Protein AF-X1U422-F1 (afdb_monomer_lite)

Structure (mmCIF, N/CA/C/O backbone):
data_AF-X1U422-F1
#
_entry.id   AF-X1U422-F1
#
loop_
_atom_site.group_PDB
_atom_site.id
_atom_site.type_symbol
_atom_site.label_atom_id
_atom_site.label_alt_id
_atom_site.label_comp_id
_atom_site.label_asym_id
_atom_site.label_entity_id
_atom_site.label_seq_id
_atom_site.pdbx_PDB_ins_code
_atom_site.Cartn_x
_atom_site.Cartn_y
_atom_site.Cartn_z
_atom_site.occupancy
_atom_site.B_iso_or_equiv
_atom_site.auth_seq_id
_atom_site.auth_comp_id
_atom_site.auth_asym_id
_atom_site.auth_atom_id
_atom_site.pdbx_PDB_model_num
ATOM 1 N N . THR A 1 1 ? 24.370 -4.382 -36.899 1.00 49.16 1 THR A N 1
ATOM 2 C CA . THR A 1 1 ? 24.933 -3.314 -36.045 1.00 49.16 1 THR A CA 1
ATOM 3 C C . THR A 1 1 ? 23.905 -3.004 -34.984 1.00 49.16 1 THR A C 1
ATOM 5 O O . THR A 1 1 ? 22.797 -2.620 -35.328 1.00 49.16 1 THR A O 1
ATOM 8 N N . GLY A 1 2 ? 24.215 -3.355 -33.734 1.00 53.22 2 GLY A N 1
ATOM 9 C CA . GLY A 1 2 ? 23.263 -3.376 -32.624 1.00 53.22 2 GLY A CA 1
ATOM 10 C C . GLY A 1 2 ? 22.733 -1.988 -32.290 1.00 53.22 2 GLY A C 1
ATOM 11 O O . GLY A 1 2 ? 23.486 -1.017 -32.261 1.00 53.22 2 GLY A O 1
ATOM 12 N N . CYS A 1 3 ? 21.428 -1.903 -32.058 1.00 55.88 3 CYS A N 1
ATOM 13 C CA . CYS A 1 3 ? 20.790 -0.700 -31.555 1.00 55.88 3 CYS A CA 1
ATOM 14 C C . CYS A 1 3 ? 21.396 -0.353 -30.188 1.00 55.88 3 CYS A C 1
ATOM 16 O O . CYS A 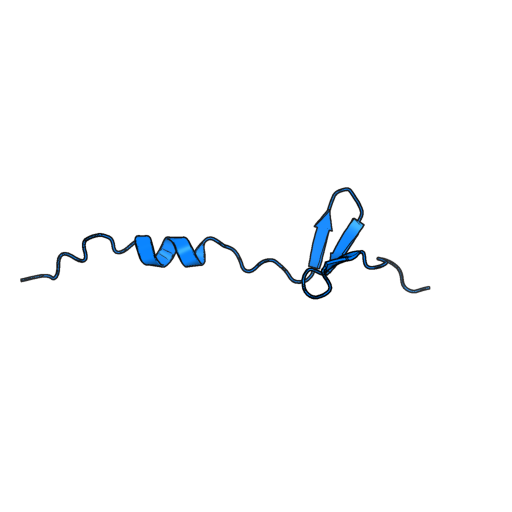1 3 ? 21.218 -1.091 -29.221 1.00 55.88 3 CYS A O 1
ATOM 18 N N . LEU A 1 4 ? 22.098 0.778 -30.107 1.00 60.94 4 LEU A N 1
ATOM 19 C CA . LEU A 1 4 ? 22.425 1.451 -28.853 1.00 60.94 4 LEU A CA 1
ATOM 20 C C . LEU A 1 4 ? 21.117 2.025 -28.288 1.00 60.94 4 LEU A C 1
ATOM 22 O O . LEU A 1 4 ? 20.835 3.210 -28.461 1.00 60.94 4 LEU A O 1
ATOM 26 N N . LEU A 1 5 ? 20.272 1.189 -27.670 1.00 60.66 5 LEU A N 1
ATOM 27 C CA . LEU A 1 5 ? 19.215 1.709 -26.802 1.00 60.66 5 LEU A CA 1
ATOM 28 C C . LEU A 1 5 ? 19.927 2.481 -25.691 1.00 60.66 5 LEU A C 1
ATOM 30 O O . LEU A 1 5 ? 20.579 1.894 -24.834 1.00 60.66 5 LEU A O 1
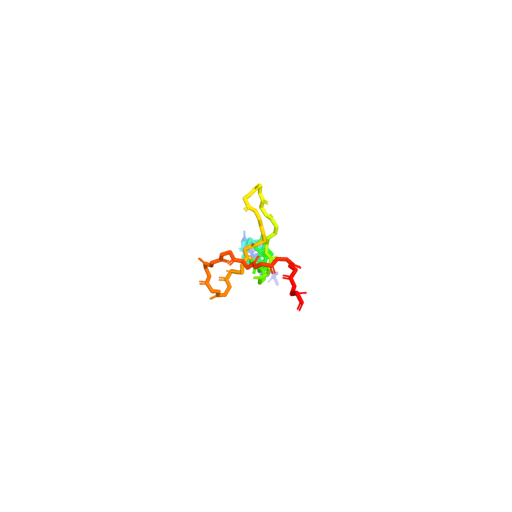ATOM 34 N N . LYS A 1 6 ? 19.867 3.811 -25.789 1.00 63.03 6 LYS A N 1
ATOM 35 C CA . LYS A 1 6 ? 20.691 4.752 -25.025 1.00 63.03 6 LYS A CA 1
ATOM 36 C C . LYS A 1 6 ? 20.455 4.689 -23.516 1.00 63.03 6 LYS A C 1
ATOM 38 O O . LYS A 1 6 ? 21.281 5.203 -22.777 1.00 63.03 6 LYS A O 1
ATOM 43 N N . ASP A 1 7 ? 19.385 4.046 -23.067 1.00 64.56 7 ASP A N 1
ATOM 44 C CA . ASP A 1 7 ? 19.158 3.756 -21.659 1.00 64.56 7 ASP A CA 1
ATOM 45 C C . ASP A 1 7 ? 18.039 2.697 -21.525 1.00 64.56 7 ASP A C 1
ATOM 47 O O . ASP A 1 7 ? 16.854 3.034 -21.540 1.00 64.56 7 ASP A O 1
ATOM 51 N N . PRO A 1 8 ? 18.360 1.392 -21.466 1.00 63.09 8 PRO A N 1
ATOM 52 C CA . PRO A 1 8 ? 17.349 0.344 -21.311 1.00 63.09 8 PRO A CA 1
ATOM 53 C C . PRO A 1 8 ? 16.703 0.347 -19.913 1.00 63.09 8 PRO A C 1
ATOM 55 O O . PRO A 1 8 ? 15.735 -0.380 -19.690 1.00 63.09 8 PRO A O 1
ATOM 58 N N . PHE A 1 9 ? 17.206 1.163 -18.978 1.00 61.69 9 PHE A N 1
ATOM 59 C CA . PHE A 1 9 ? 16.735 1.222 -17.597 1.00 61.69 9 PHE A CA 1
ATOM 60 C C . PHE A 1 9 ? 15.789 2.398 -17.316 1.00 61.69 9 PHE A C 1
ATOM 62 O O . PHE A 1 9 ? 15.042 2.321 -16.342 1.00 61.69 9 PHE A O 1
ATOM 69 N N . THR A 1 10 ? 15.703 3.424 -18.178 1.00 64.81 10 THR A N 1
ATOM 70 C CA . THR A 1 10 ? 14.737 4.532 -17.984 1.00 64.81 10 THR A CA 1
ATOM 71 C C . THR A 1 10 ? 13.282 4.043 -17.957 1.00 64.81 10 THR A C 1
ATOM 73 O O . THR A 1 10 ? 12.446 4.582 -17.232 1.00 64.81 10 THR A O 1
ATOM 76 N N . ALA A 1 11 ? 12.956 2.995 -18.717 1.00 63.03 11 ALA A N 1
ATOM 77 C CA . ALA A 1 11 ? 11.624 2.388 -18.685 1.00 63.03 11 ALA A CA 1
ATOM 78 C C . ALA A 1 11 ? 11.364 1.608 -17.378 1.00 63.03 11 ALA A C 1
ATOM 80 O O . ALA A 1 11 ? 10.231 1.564 -16.902 1.00 63.03 11 ALA A O 1
ATOM 81 N N . LEU A 1 12 ? 12.408 1.036 -16.764 1.00 60.00 12 LEU A N 1
ATOM 82 C CA . LEU A 1 12 ? 12.316 0.289 -15.503 1.00 60.00 12 LEU A CA 1
ATOM 83 C C . LEU A 1 12 ? 12.134 1.208 -14.285 1.00 60.00 12 LEU A C 1
ATOM 85 O O . LEU A 1 12 ? 11.539 0.781 -13.299 1.00 60.00 12 LEU A O 1
ATOM 89 N N . SER A 1 13 ? 12.554 2.477 -14.348 1.00 62.03 13 SER A N 1
ATOM 90 C CA . SER A 1 13 ? 12.280 3.465 -13.287 1.00 62.03 13 SER A CA 1
ATOM 91 C C . SER A 1 13 ? 10.784 3.685 -13.029 1.00 62.03 13 SER A C 1
ATOM 93 O O . SER A 1 13 ? 10.408 4.034 -11.914 1.00 62.03 13 SER A O 1
ATOM 95 N N . PHE A 1 14 ? 9.919 3.420 -14.014 1.00 57.78 14 PHE A N 1
ATOM 96 C CA . PHE 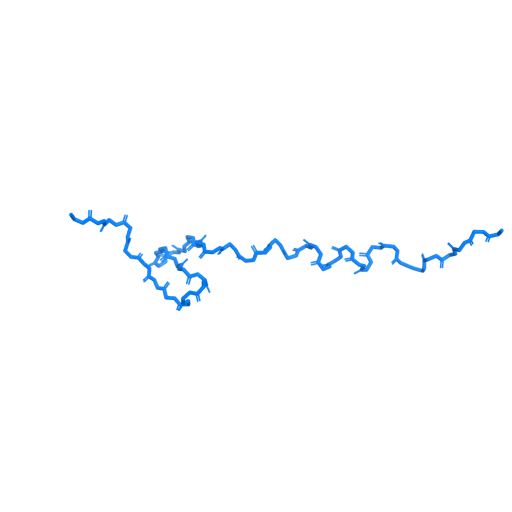A 1 14 ? 8.463 3.455 -13.834 1.00 57.78 14 PHE A CA 1
ATOM 97 C C . PHE A 1 14 ? 7.892 2.191 -13.174 1.00 57.78 14 PHE A C 1
ATOM 99 O O . PHE A 1 14 ? 6.786 2.236 -12.646 1.00 57.78 14 PHE A O 1
ATOM 106 N N . LEU A 1 15 ? 8.632 1.075 -13.157 1.00 57.09 15 LEU A N 1
ATOM 107 C CA . LEU A 1 15 ? 8.246 -0.135 -12.418 1.00 57.09 15 LEU A CA 1
ATOM 108 C C . LEU A 1 15 ? 8.582 -0.040 -10.921 1.00 57.09 15 LEU A C 1
ATOM 110 O O . LEU A 1 15 ? 8.067 -0.819 -10.124 1.00 57.09 15 LEU A O 1
ATOM 114 N N . ALA A 1 16 ? 9.451 0.902 -10.536 1.00 56.19 16 ALA A N 1
ATOM 115 C CA . ALA A 1 16 ? 9.947 1.076 -9.170 1.00 56.19 16 ALA A CA 1
ATOM 116 C C . ALA A 1 16 ? 8.999 1.855 -8.249 1.00 56.19 16 ALA A C 1
ATOM 118 O O . ALA A 1 16 ? 9.328 2.085 -7.087 1.00 56.19 16 ALA A O 1
ATOM 119 N N . LEU A 1 17 ? 7.824 2.250 -8.737 1.00 60.41 17 LEU A N 1
ATOM 120 C CA . LEU A 1 17 ? 6.710 2.576 -7.864 1.00 60.41 17 LEU A CA 1
ATOM 121 C C . LEU A 1 17 ? 5.953 1.262 -7.672 1.00 60.41 17 LEU A C 1
ATOM 123 O O . LEU A 1 17 ? 5.104 0.961 -8.512 1.00 60.41 17 LEU A O 1
ATOM 127 N N . PRO A 1 18 ? 6.275 0.435 -6.652 1.00 56.28 18 PRO A N 1
ATOM 128 C CA . PRO A 1 18 ? 5.390 -0.653 -6.274 1.00 56.28 18 PRO A CA 1
ATOM 129 C C . PRO A 1 18 ? 4.021 -0.011 -6.110 1.00 56.28 18 PRO A C 1
ATOM 131 O O . PRO A 1 18 ? 3.847 0.849 -5.245 1.00 56.28 18 PRO A O 1
ATOM 134 N N . VAL A 1 19 ? 3.132 -0.331 -7.054 1.00 59.47 19 VAL A N 1
ATOM 135 C CA . VAL A 1 19 ? 1.749 0.135 -7.140 1.00 59.47 19 VAL A CA 1
ATOM 136 C C . VAL A 1 19 ? 1.235 0.372 -5.734 1.00 59.47 19 VAL A C 1
ATOM 138 O O . VAL A 1 19 ? 1.268 -0.551 -4.920 1.00 59.47 19 VAL A O 1
ATOM 141 N N . ILE A 1 20 ? 0.898 1.629 -5.428 1.00 69.94 20 ILE A N 1
ATOM 142 C CA . ILE A 1 20 ? 0.594 2.040 -4.058 1.00 69.94 20 ILE A CA 1
ATOM 143 C C . ILE A 1 20 ? -0.429 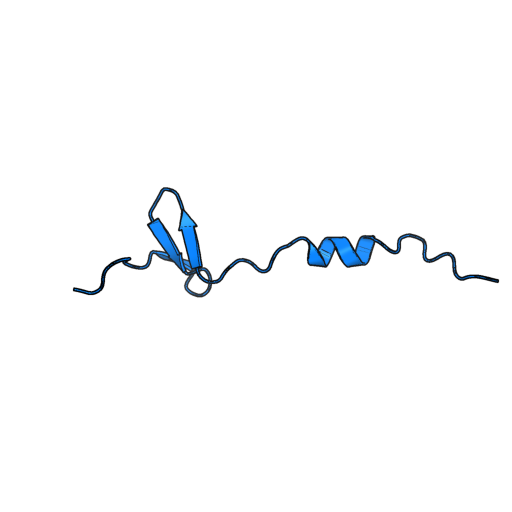1.033 -3.508 1.00 69.94 20 ILE A C 1
ATOM 145 O O . ILE A 1 20 ? -1.476 0.848 -4.131 1.00 69.94 20 ILE A O 1
ATOM 149 N N . PRO A 1 21 ? -0.097 0.295 -2.432 1.00 70.00 21 PRO A N 1
ATOM 150 C CA . PRO A 1 21 ? -0.921 -0.817 -1.991 1.00 70.00 21 PRO A CA 1
ATOM 151 C C . PRO A 1 21 ? -2.283 -0.281 -1.563 1.00 70.00 21 PRO A C 1
ATOM 153 O O . PRO A 1 21 ? -2.344 0.721 -0.856 1.00 70.00 21 PRO A O 1
ATOM 156 N N . LYS A 1 22 ? -3.360 -0.965 -1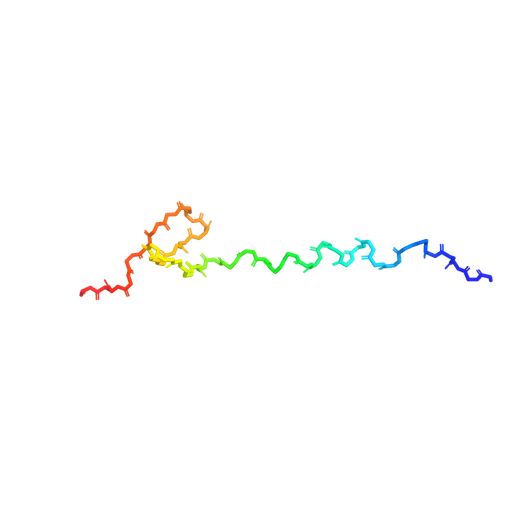.971 1.00 79.56 22 LYS A N 1
ATOM 157 C CA . LYS A 1 22 ? -4.746 -0.575 -1.653 1.00 79.56 22 LYS A CA 1
ATOM 158 C C . LYS A 1 22 ? -4.961 -0.347 -0.161 1.00 79.56 22 LYS A C 1
ATOM 160 O O . LYS A 1 22 ? -5.685 0.550 0.230 1.00 79.56 22 LYS A O 1
ATOM 165 N N . LEU A 1 23 ? -4.280 -1.143 0.660 1.00 79.88 23 LEU A N 1
ATOM 166 C CA . LEU A 1 23 ? -4.268 -1.009 2.107 1.00 79.88 23 LEU A CA 1
ATOM 167 C C . LEU A 1 23 ? -2.850 -0.707 2.578 1.00 79.88 23 LEU A C 1
ATOM 169 O O . LEU A 1 23 ? -1.913 -1.465 2.309 1.00 79.88 23 LEU A O 1
ATOM 173 N N . LYS A 1 24 ? -2.699 0.402 3.298 1.00 81.81 24 LYS A N 1
ATOM 174 C CA . LYS A 1 24 ? -1.424 0.885 3.820 1.00 81.81 24 LYS A CA 1
ATOM 175 C C . LYS A 1 24 ? -1.519 1.074 5.328 1.00 81.81 24 LYS A C 1
ATOM 177 O O . LYS A 1 24 ? -2.305 1.879 5.811 1.00 81.81 24 LYS A O 1
ATOM 182 N N . LEU A 1 25 ? -0.683 0.361 6.080 1.00 83.62 25 LEU A N 1
ATOM 183 C CA . LEU A 1 25 ? -0.548 0.590 7.518 1.00 83.62 25 LEU A CA 1
ATOM 184 C C . LEU A 1 25 ? 0.317 1.835 7.761 1.00 83.62 25 LEU A C 1
ATOM 186 O O . LEU A 1 25 ? 1.403 1.966 7.192 1.00 83.62 25 LEU A O 1
ATOM 190 N N . THR A 1 26 ? -0.165 2.741 8.603 1.00 81.50 26 THR A N 1
ATOM 191 C CA . THR A 1 26 ? 0.524 3.970 9.013 1.00 81.50 26 THR A CA 1
ATOM 192 C C . THR A 1 26 ? 0.566 4.068 10.538 1.00 81.50 26 THR A C 1
ATOM 194 O O . THR A 1 26 ? -0.109 3.316 11.238 1.00 81.50 26 THR A O 1
ATOM 197 N N . ASP A 1 27 ? 1.336 5.018 11.060 1.00 83.50 27 ASP A N 1
ATOM 198 C CA . ASP A 1 27 ? 1.386 5.373 12.485 1.00 83.50 27 ASP A CA 1
ATOM 199 C C . ASP A 1 27 ? 0.026 5.817 13.052 1.00 83.50 27 ASP A C 1
ATOM 201 O O . ASP A 1 27 ? -0.204 5.726 14.256 1.00 83.50 27 ASP A O 1
ATOM 205 N N . ARG A 1 28 ? -0.883 6.272 12.184 1.00 81.06 28 ARG A N 1
ATOM 206 C CA . ARG A 1 28 ? -2.233 6.731 12.538 1.00 81.06 28 ARG A CA 1
ATOM 207 C C . ARG A 1 28 ? -3.325 5.679 12.339 1.00 81.06 28 ARG A C 1
ATOM 209 O O . ARG A 1 28 ? -4.469 5.948 12.684 1.00 81.06 28 ARG A O 1
ATOM 216 N N . GLY A 1 29 ? -2.996 4.506 11.796 1.00 85.81 29 GLY A N 1
ATOM 217 C CA . GLY A 1 29 ? -3.961 3.438 11.523 1.00 85.81 29 GLY A CA 1
ATOM 218 C C . GLY A 1 29 ? -3.832 2.839 10.125 1.00 85.81 29 GLY A C 1
ATOM 219 O O . GLY A 1 29 ? -2.866 3.098 9.399 1.00 85.81 29 GLY A O 1
ATOM 220 N N . LEU A 1 30 ? -4.807 2.009 9.754 1.00 88.12 30 LEU A N 1
ATOM 221 C CA . LEU A 1 30 ? -4.901 1.414 8.425 1.00 88.12 30 LEU A CA 1
ATOM 222 C C . LEU A 1 30 ? -5.593 2.400 7.476 1.00 88.12 30 LEU A C 1
ATOM 224 O O . LEU A 1 30 ? -6.702 2.846 7.748 1.00 88.12 30 LEU A O 1
ATOM 228 N N . VAL A 1 31 ? -4.923 2.751 6.383 1.00 88.00 31 VAL A N 1
ATOM 229 C CA . VAL A 1 31 ? -5.431 3.659 5.350 1.00 88.00 31 VAL A CA 1
ATOM 230 C C . VAL A 1 31 ? -5.797 2.848 4.120 1.00 88.00 31 VAL A C 1
ATOM 232 O O . VAL A 1 31 ? -4.972 2.072 3.624 1.00 88.00 31 VAL A O 1
ATOM 235 N N . ASP A 1 32 ? -7.005 3.059 3.615 1.00 87.50 32 ASP A N 1
ATOM 236 C CA . ASP A 1 32 ? -7.410 2.606 2.292 1.00 87.50 32 ASP A CA 1
ATOM 237 C C . ASP A 1 32 ? -7.046 3.687 1.265 1.00 87.50 32 ASP A C 1
ATOM 239 O O . ASP A 1 32 ? -7.506 4.828 1.322 1.00 87.50 32 ASP A O 1
ATOM 243 N N . VAL A 1 33 ? -6.152 3.336 0.348 1.00 82.94 33 VAL A N 1
ATOM 244 C CA . VAL A 1 33 ? -5.616 4.236 -0.677 1.00 82.94 33 VAL A CA 1
ATOM 245 C C . VAL A 1 33 ? -6.609 4.436 -1.825 1.00 82.94 33 VAL A C 1
ATOM 247 O O . VAL A 1 33 ? -6.561 5.480 -2.473 1.00 82.94 33 VAL A O 1
ATOM 250 N N . ASP A 1 34 ? -7.529 3.496 -2.056 1.00 84.75 34 ASP A N 1
ATOM 251 C CA . ASP A 1 34 ? -8.592 3.660 -3.053 1.00 84.75 34 ASP A CA 1
ATOM 252 C C . ASP A 1 34 ? -9.635 4.687 -2.558 1.00 84.75 34 ASP A C 1
ATOM 254 O O . ASP A 1 34 ? -10.177 5.457 -3.355 1.00 84.75 34 ASP A O 1
ATOM 258 N N . LEU A 1 35 ? -9.878 4.741 -1.240 1.00 85.81 35 LEU A N 1
ATOM 259 C CA . LEU A 1 35 ? -10.824 5.668 -0.596 1.00 85.81 35 LEU A CA 1
ATOM 260 C C . LEU A 1 35 ? -10.182 6.956 -0.054 1.00 85.81 35 LEU A C 1
ATOM 262 O O . LEU A 1 35 ? -10.900 7.905 0.254 1.00 85.81 35 LEU A O 1
ATOM 266 N N . PHE A 1 36 ? -8.849 7.005 0.047 1.00 84.50 36 PHE A N 1
ATOM 267 C CA . PHE A 1 36 ? -8.101 8.088 0.703 1.00 84.50 36 PHE A CA 1
ATOM 268 C C . PHE A 1 36 ? -8.561 8.362 2.149 1.00 84.50 36 PHE A C 1
ATOM 270 O O . PHE A 1 36 ? -8.493 9.498 2.623 1.00 84.50 36 PHE A O 1
ATOM 277 N N . ASP A 1 37 ? -8.988 7.319 2.863 1.00 87.50 37 ASP A N 1
ATOM 278 C CA . ASP A 1 37 ? -9.521 7.423 4.224 1.00 87.50 37 ASP A CA 1
ATOM 279 C C . ASP A 1 37 ? -8.979 6.313 5.139 1.00 87.50 37 ASP A C 1
ATOM 281 O O . ASP A 1 37 ? -8.440 5.300 4.681 1.00 87.50 37 ASP A O 1
ATOM 285 N N . PHE A 1 38 ? -9.093 6.514 6.449 1.00 88.88 38 PHE A N 1
ATOM 286 C CA . PHE A 1 38 ? -8.777 5.494 7.443 1.00 88.88 38 PHE A CA 1
ATOM 287 C C . PHE A 1 38 ? -9.927 4.495 7.555 1.00 88.88 38 PHE A C 1
ATOM 289 O O . PHE A 1 38 ? -11.094 4.879 7.583 1.00 88.88 38 PHE A O 1
ATOM 296 N N . ILE A 1 39 ? -9.594 3.211 7.668 1.00 85.31 39 ILE A N 1
ATOM 297 C CA . ILE A 1 39 ? -10.580 2.156 7.901 1.00 85.31 39 ILE A CA 1
ATOM 298 C C . ILE A 1 39 ? -10.387 1.530 9.277 1.00 85.31 39 ILE A C 1
ATOM 300 O O . ILE A 1 39 ? -9.261 1.371 9.761 1.00 85.31 39 ILE A O 1
ATOM 304 N N . ASP A 1 40 ? -11.501 1.159 9.903 1.00 82.38 40 ASP A N 1
ATOM 305 C CA . ASP A 1 40 ? -11.479 0.469 11.186 1.00 82.38 40 ASP A CA 1
ATOM 306 C C . ASP A 1 40 ? -10.922 -0.951 11.029 1.00 82.38 40 ASP A C 1
ATOM 308 O O . ASP A 1 40 ? -11.295 -1.703 10.128 1.00 82.38 40 ASP A O 1
ATOM 312 N N . LEU A 1 41 ? -10.012 -1.325 11.929 1.00 74.56 41 LEU A N 1
ATOM 313 C CA . LEU A 1 41 ? -9.344 -2.632 11.913 1.00 74.56 41 LEU A CA 1
ATOM 314 C C . LEU A 1 41 ? -10.230 -3.765 12.445 1.00 74.56 41 LEU A C 1
ATOM 316 O O . LEU A 1 41 ? -9.948 -4.936 12.190 1.00 74.56 41 LEU A O 1
ATOM 320 N N . PHE A 1 42 ? -11.282 -3.430 13.191 1.00 76.69 42 PHE A N 1
ATOM 321 C CA . PHE A 1 42 ? -12.125 -4.392 13.886 1.00 76.69 42 PHE A CA 1
ATOM 322 C C . PHE A 1 42 ? -13.588 -4.147 13.530 1.00 76.69 42 PHE A C 1
ATOM 324 O O . PHE A 1 42 ? -14.143 -3.095 13.830 1.00 76.69 42 PHE A O 1
ATOM 331 N N . VAL A 1 43 ? -14.220 -5.142 12.910 1.00 61.53 43 VAL A N 1
ATOM 332 C CA . VAL A 1 43 ? -15.679 -5.204 12.820 1.00 61.53 43 VAL A CA 1
ATOM 333 C C . VAL A 1 43 ? -16.159 -5.864 14.111 1.00 61.53 43 VAL A C 1
ATOM 335 O O . VAL A 1 43 ? -15.693 -6.956 14.444 1.00 61.53 43 VAL A O 1
ATOM 338 N N . SER A 1 44 ? -17.007 -5.160 14.864 1.00 54.25 44 SER A N 1
ATOM 339 C CA . SER A 1 44 ? -17.677 -5.692 16.059 1.00 54.25 44 SER A CA 1
ATOM 340 C C . SER A 1 44 ? -18.633 -6.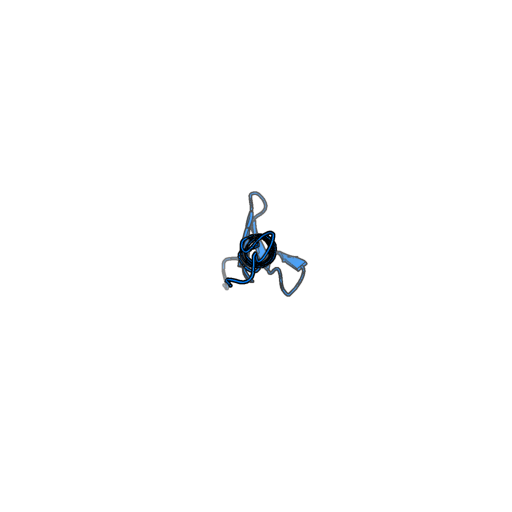832 15.727 1.00 54.25 44 SER A C 1
ATOM 342 O O . SER A 1 44 ? -19.179 -6.854 14.602 1.00 54.25 44 SER A O 1
#

Sequence (44 aa):
TGCLLKDPFTALSFLALPVIPKLKLTDRGLVDVDLFDFIDLFVS

InterPro domains:
  IPR026912 Adenine deaminase C-terminal domain [PF13382] (2-36)

Foldseek 3Di:
DDDPPVDPCVVVVVVVPPPPDQWDQDPVAIAGPVVRGHDDPDDD

Organism: NCBI:txid412755

Radius of gyration: 18.94 Å; chains: 1; bounding box: 43×14×52 Å

pLDDT: mean 71.33, std 12.41, range [49.16, 88.88]

Secondary structure (DSSP, 8-state):
-----S-TTTTGGGTTS----SEEEETTEEEETTTTEEE-S---